Protein AF-A0A2N5IT87-F1 (afdb_monomer_lite)

Radius of gyration: 28.78 Å; chains: 1; bounding box: 52×83×41 Å

Sequence (157 aa):
MKNKPIKATVRFVDPEEADKNDRLEDYTVPIPEGLTEEFRPSKPVTPRQMIDWETKNKEPYPGYAEELFNWENAWEEVNRAQLKADGGYLHIADPVHFDDDPEAAAGSVKNVDGEEVPVYGNDHVFGEHKDTFENVFGGNDQFGAADPFSGNDGVDD

Structure (mmCIF, N/CA/C/O backbone):
data_AF-A0A2N5IT87-F1
#
_entry.id   AF-A0A2N5IT87-F1
#
loop_
_atom_site.group_PDB
_atom_site.id
_atom_site.type_symbol
_atom_site.label_atom_id
_atom_site.label_alt_id
_atom_site.label_comp_id
_atom_site.label_asym_id
_atom_site.label_entity_id
_atom_site.label_seq_id
_atom_site.pdbx_PDB_ins_code
_atom_site.Cartn_x
_atom_site.Cartn_y
_atom_site.Cartn_z
_atom_site.occupancy
_atom_site.B_iso_or_equiv
_atom_site.auth_seq_id
_atom_site.auth_comp_id
_atom_site.auth_asym_id
_atom_site.auth_atom_id
_atom_site.pdbx_PDB_model_num
ATOM 1 N N . MET A 1 1 ? 30.788 14.262 -18.003 1.00 41.81 1 MET A N 1
ATOM 2 C CA . MET A 1 1 ? 29.785 13.619 -18.887 1.00 41.81 1 MET A CA 1
ATOM 3 C C . MET A 1 1 ? 28.595 14.563 -19.017 1.00 41.81 1 MET A C 1
ATOM 5 O O . MET A 1 1 ? 28.228 15.161 -18.019 1.00 41.81 1 MET A O 1
ATOM 9 N N . LYS A 1 2 ? 28.051 14.799 -20.221 1.00 45.62 2 LYS A N 1
ATOM 10 C CA . LYS A 1 2 ? 26.921 15.731 -20.419 1.00 45.62 2 LYS A CA 1
ATOM 11 C C . LYS A 1 2 ? 25.598 14.976 -20.230 1.00 45.62 2 LYS A C 1
ATOM 13 O O . LYS A 1 2 ? 25.284 14.136 -21.070 1.00 45.62 2 LYS A O 1
ATOM 18 N N . ASN A 1 3 ? 24.843 15.277 -19.169 1.00 55.03 3 ASN A N 1
ATOM 19 C CA . ASN A 1 3 ? 23.479 14.768 -18.981 1.00 55.03 3 ASN A CA 1
ATOM 20 C C . ASN A 1 3 ? 22.579 15.317 -20.093 1.00 55.03 3 ASN A C 1
ATOM 22 O O . ASN A 1 3 ? 22.368 16.526 -20.196 1.00 55.03 3 ASN A O 1
ATOM 26 N N . LYS A 1 4 ? 22.082 14.432 -20.961 1.00 54.91 4 LYS A N 1
ATOM 27 C CA . LYS A 1 4 ? 21.060 14.794 -21.947 1.00 54.91 4 LYS A CA 1
ATOM 28 C C . LYS A 1 4 ? 19.712 14.911 -21.227 1.00 54.91 4 LYS A C 1
ATOM 30 O O . LYS A 1 4 ? 19.363 13.988 -20.495 1.00 54.91 4 LYS A O 1
ATOM 35 N N . PRO A 1 5 ? 18.946 15.993 -21.441 1.00 57.06 5 PRO A N 1
ATOM 36 C CA . PRO A 1 5 ? 17.621 16.126 -20.855 1.00 57.06 5 PRO A CA 1
ATOM 37 C C . PRO A 1 5 ? 16.694 15.046 -21.419 1.00 57.06 5 PRO A C 1
ATOM 39 O O . PRO A 1 5 ? 16.568 14.889 -22.637 1.00 57.06 5 PRO A O 1
ATOM 42 N N . ILE A 1 6 ? 16.058 14.294 -20.522 1.00 64.69 6 ILE A N 1
ATOM 43 C CA . ILE A 1 6 ? 15.037 13.308 -20.868 1.00 64.69 6 ILE A CA 1
ATOM 44 C C . ILE A 1 6 ? 13.769 14.092 -21.211 1.00 64.69 6 ILE A C 1
ATOM 46 O O . ILE A 1 6 ? 13.228 14.813 -20.375 1.00 64.69 6 ILE A O 1
ATOM 50 N N . LYS A 1 7 ? 13.306 13.992 -22.460 1.00 57.56 7 LYS A N 1
ATOM 51 C CA . LYS A 1 7 ? 12.014 14.551 -22.872 1.00 57.56 7 LYS A CA 1
ATOM 52 C C . LYS A 1 7 ? 10.902 13.697 -22.259 1.00 57.56 7 LYS A C 1
ATOM 54 O O . LYS A 1 7 ? 10.532 12.676 -22.829 1.00 57.56 7 LYS A O 1
ATOM 59 N N . ALA A 1 8 ? 10.382 14.112 -21.110 1.00 58.25 8 ALA A N 1
ATOM 60 C CA . ALA A 1 8 ? 9.156 13.553 -20.556 1.00 58.25 8 ALA A CA 1
ATOM 61 C C . ALA A 1 8 ? 7.950 14.233 -21.222 1.00 58.25 8 ALA A C 1
ATOM 63 O O . ALA A 1 8 ? 7.868 15.461 -21.260 1.00 58.25 8 ALA A O 1
ATOM 64 N N . THR A 1 9 ? 7.033 13.440 -21.776 1.00 56.91 9 THR A N 1
ATOM 65 C CA . THR A 1 9 ? 5.750 13.942 -22.288 1.00 56.91 9 THR A CA 1
ATOM 66 C C . THR A 1 9 ? 4.692 13.624 -21.245 1.00 56.91 9 THR A C 1
ATOM 68 O O . THR A 1 9 ? 4.439 12.455 -20.973 1.00 56.91 9 THR A O 1
ATOM 71 N N . VAL A 1 10 ? 4.105 14.653 -20.635 1.00 61.53 10 VAL A N 1
ATOM 72 C CA . VAL A 1 10 ? 3.014 14.488 -19.666 1.00 61.53 10 VAL A CA 1
ATOM 73 C C . VAL A 1 10 ? 1.724 14.216 -20.440 1.00 61.53 10 VAL A C 1
ATOM 75 O O . VAL A 1 10 ? 1.313 15.044 -21.256 1.00 61.53 10 VAL A O 1
ATOM 78 N N . ARG A 1 11 ? 1.095 13.059 -20.207 1.00 67.62 11 ARG A N 1
ATOM 79 C CA . ARG A 1 11 ? -0.247 12.737 -20.713 1.00 67.62 11 ARG A CA 1
ATOM 80 C C . ARG A 1 11 ? -1.241 12.909 -19.567 1.00 67.62 11 ARG A C 1
ATOM 82 O O . ARG A 1 11 ? -1.108 12.251 -18.544 1.00 67.62 11 ARG A O 1
ATOM 89 N N . PHE A 1 12 ? -2.227 13.782 -19.750 1.00 63.75 12 PHE A N 1
ATOM 90 C CA . PHE A 1 12 ? -3.376 13.873 -18.852 1.00 63.75 12 PHE A CA 1
ATOM 91 C C . PHE A 1 12 ? -4.387 12.817 -19.294 1.00 63.75 12 PHE A C 1
ATOM 93 O O . PHE A 1 12 ? -4.863 12.865 -20.429 1.00 63.75 12 PHE A O 1
ATOM 100 N N . VAL A 1 13 ? -4.624 11.829 -18.439 1.00 70.62 13 VAL A N 1
ATOM 101 C CA . VAL A 1 13 ? -5.564 10.731 -18.684 1.00 70.62 13 VAL A CA 1
ATOM 102 C C . VAL A 1 13 ? -6.861 11.057 -17.949 1.00 70.62 13 VAL A C 1
ATOM 104 O O . VAL A 1 13 ? -6.818 11.583 -16.836 1.00 70.62 13 VAL A O 1
ATOM 107 N N . ASP A 1 14 ? -8.000 10.808 -18.592 1.00 77.31 14 ASP A N 1
ATOM 108 C CA . ASP A 1 14 ? -9.312 10.967 -17.963 1.00 77.31 14 ASP A CA 1
ATOM 109 C C . ASP A 1 14 ? -9.436 10.001 -16.765 1.00 77.31 14 ASP A C 1
ATOM 111 O O . ASP A 1 14 ? -8.965 8.871 -16.883 1.00 77.31 14 ASP A O 1
ATOM 115 N N . PRO A 1 15 ? -10.035 10.387 -15.623 1.00 64.50 15 PRO A N 1
ATOM 116 C CA . PRO A 1 15 ? -10.168 9.504 -14.461 1.00 64.50 15 PRO A CA 1
ATOM 117 C C . PRO A 1 15 ? -10.844 8.160 -14.777 1.00 64.50 15 PRO A C 1
ATOM 119 O O . PRO A 1 15 ? -10.399 7.126 -14.290 1.00 64.50 15 PRO A O 1
ATOM 122 N N . GLU A 1 16 ? -11.856 8.142 -15.653 1.00 67.06 16 GLU A N 1
ATOM 123 C CA . GLU A 1 16 ? -12.512 6.895 -16.077 1.00 67.06 16 GLU A CA 1
ATOM 124 C C . GLU A 1 16 ? -11.657 6.070 -17.051 1.00 67.06 16 GLU A C 1
ATOM 126 O O . GLU A 1 16 ? -11.953 4.904 -17.315 1.00 67.06 16 GLU A O 1
ATOM 131 N N . GLU A 1 17 ? -10.640 6.675 -17.666 1.00 59.34 17 GLU A N 1
ATOM 132 C CA . GLU A 1 17 ? -9.636 5.996 -18.488 1.00 59.34 17 GLU A CA 1
ATOM 133 C C . GLU A 1 17 ? -8.437 5.553 -17.629 1.00 59.34 17 GLU A C 1
ATOM 135 O O . GLU A 1 17 ? -7.833 4.530 -17.934 1.00 59.34 17 GLU A O 1
ATOM 140 N N . ALA A 1 18 ? -8.133 6.248 -16.527 1.00 57.81 18 ALA A N 1
ATOM 141 C CA . ALA A 1 18 ? -7.142 5.843 -15.531 1.00 57.81 18 ALA A CA 1
ATOM 142 C C . ALA A 1 18 ? -7.567 4.553 -14.813 1.00 57.81 18 ALA A C 1
ATOM 144 O O . ALA A 1 18 ? -6.789 3.605 -14.803 1.00 57.81 18 ALA A O 1
ATOM 145 N N . ASP A 1 19 ? -8.831 4.457 -14.384 1.00 57.06 19 ASP A N 1
ATOM 146 C CA . ASP A 1 19 ? -9.425 3.228 -13.819 1.00 57.06 19 ASP A CA 1
ATOM 147 C C . ASP A 1 19 ? -9.399 2.033 -14.795 1.00 57.06 19 ASP A C 1
ATOM 149 O O . ASP A 1 19 ? -9.610 0.885 -14.408 1.00 57.06 19 ASP A O 1
ATOM 153 N N . LYS A 1 20 ? -9.174 2.274 -16.094 1.00 53.66 20 LYS A N 1
ATOM 154 C CA . LYS A 1 20 ? -9.063 1.212 -17.103 1.00 53.66 20 LYS A CA 1
ATOM 155 C C . LYS A 1 20 ? -7.640 0.711 -17.318 1.00 53.66 20 LYS A C 1
ATOM 157 O O . LYS A 1 20 ? -7.528 -0.340 -17.929 1.00 53.66 20 LYS A O 1
ATOM 162 N N . ASN A 1 21 ? -6.620 1.439 -16.861 1.00 50.28 21 ASN A N 1
ATOM 163 C CA . ASN A 1 21 ? -5.208 1.090 -17.069 1.00 50.28 21 ASN A CA 1
ATOM 164 C C . ASN A 1 21 ? -4.603 0.251 -15.928 1.00 50.28 21 ASN A C 1
ATOM 166 O O . ASN A 1 21 ? -3.461 -0.176 -16.050 1.00 50.28 21 ASN A O 1
ATOM 170 N N . ASP A 1 22 ? -5.339 0.046 -14.831 1.00 55.50 22 ASP A N 1
ATOM 171 C CA . ASP A 1 22 ? -4.941 -0.826 -13.712 1.00 55.50 22 ASP A CA 1
ATOM 172 C C . ASP A 1 22 ? -5.739 -2.142 -13.723 1.00 55.50 22 ASP A C 1
ATOM 174 O O . ASP A 1 22 ? -5.992 -2.759 -12.688 1.00 55.50 22 ASP A O 1
ATOM 178 N N . ARG A 1 23 ? -6.197 -2.576 -14.902 1.00 63.03 23 ARG A N 1
ATOM 179 C CA . ARG A 1 23 ? -6.942 -3.831 -15.021 1.00 63.03 23 ARG A CA 1
ATOM 180 C C . ARG A 1 23 ? -5.970 -4.999 -14.960 1.00 63.03 23 ARG A C 1
ATOM 182 O O . ARG A 1 23 ? -4.904 -4.954 -15.572 1.00 63.03 23 ARG A O 1
ATOM 189 N N . LEU A 1 24 ? -6.396 -6.112 -14.355 1.00 62.25 24 LEU A N 1
ATOM 190 C CA . LEU A 1 24 ? -5.706 -7.412 -14.466 1.00 62.25 24 LEU A CA 1
ATOM 191 C C . LEU A 1 24 ? -5.274 -7.759 -15.907 1.00 62.25 24 LEU A C 1
ATOM 193 O O . LEU A 1 24 ? -4.302 -8.482 -16.107 1.00 62.25 24 LEU A O 1
ATOM 197 N N . GLU A 1 25 ? -6.013 -7.261 -16.903 1.00 68.81 25 GLU A N 1
ATOM 198 C CA . GLU A 1 25 ? -5.797 -7.477 -18.338 1.00 68.81 25 GLU A CA 1
ATOM 199 C C . GLU A 1 25 ? -4.508 -6.834 -18.888 1.00 68.81 25 GLU A C 1
ATOM 201 O O . GLU A 1 25 ? -4.018 -7.280 -19.927 1.00 68.81 25 GLU A O 1
ATOM 206 N N . ASP A 1 26 ? -3.948 -5.829 -18.206 1.00 74.38 26 ASP A N 1
ATOM 207 C CA . ASP A 1 26 ? -2.765 -5.087 -18.664 1.00 74.38 26 ASP A CA 1
ATOM 208 C C . ASP A 1 26 ? -1.439 -5.751 -18.247 1.00 74.38 26 ASP A C 1
ATOM 210 O O . ASP A 1 26 ? -0.379 -5.449 -18.806 1.00 74.38 26 ASP A O 1
ATOM 214 N N . TYR A 1 27 ? -1.483 -6.712 -17.316 1.00 79.25 27 TYR A N 1
ATOM 215 C CA . TYR A 1 27 ? -0.307 -7.485 -16.922 1.00 79.25 27 TYR A CA 1
ATOM 216 C C . TYR A 1 27 ? 0.068 -8.498 -18.005 1.00 79.25 27 TYR A C 1
ATOM 218 O O . TYR A 1 27 ? -0.707 -9.369 -18.402 1.00 79.25 27 TYR A O 1
ATOM 226 N N . THR A 1 28 ? 1.318 -8.424 -18.454 1.00 85.62 28 THR A N 1
ATOM 227 C CA . THR A 1 28 ? 1.906 -9.385 -19.393 1.00 85.62 28 THR A CA 1
ATOM 228 C C . THR A 1 28 ? 2.546 -10.569 -18.671 1.00 85.62 28 THR A C 1
ATOM 230 O O . THR A 1 28 ? 2.756 -11.627 -19.272 1.00 85.62 28 THR A O 1
ATOM 233 N N . VAL A 1 29 ? 2.846 -10.412 -17.378 1.00 87.75 29 VAL A N 1
ATOM 234 C CA . VAL A 1 29 ? 3.313 -11.491 -16.504 1.00 87.75 29 VAL A CA 1
ATOM 235 C C . VAL A 1 29 ? 2.136 -12.286 -15.927 1.00 87.75 29 VAL A C 1
ATOM 237 O O . VAL A 1 29 ? 1.065 -11.730 -15.696 1.00 87.75 29 VAL A O 1
ATOM 240 N N . PRO A 1 30 ? 2.303 -13.598 -15.679 1.00 88.44 30 PRO A N 1
ATOM 241 C CA . PRO A 1 30 ? 1.234 -14.411 -15.116 1.00 88.44 30 PRO A CA 1
ATOM 242 C C . PRO A 1 30 ? 0.907 -13.982 -13.683 1.00 88.44 30 PRO A C 1
ATOM 244 O O . PRO A 1 30 ? 1.798 -13.869 -12.840 1.00 88.44 30 PRO A O 1
ATOM 247 N N . ILE A 1 31 ? -0.385 -13.821 -13.408 1.00 88.56 31 ILE A N 1
ATOM 248 C CA . ILE A 1 31 ? -0.910 -13.504 -12.079 1.00 88.56 31 ILE A CA 1
ATOM 249 C C . ILE A 1 31 ? -1.250 -14.817 -11.356 1.00 88.56 31 ILE A C 1
ATOM 251 O O . ILE A 1 31 ? -1.880 -15.689 -11.965 1.00 88.56 31 ILE A O 1
ATOM 255 N N . PRO A 1 32 ? -0.829 -15.003 -10.090 1.00 89.31 32 PRO A N 1
ATOM 256 C CA . PRO A 1 32 ? -1.138 -16.201 -9.317 1.00 89.31 32 PRO A CA 1
ATOM 257 C C . PRO A 1 32 ? -2.638 -16.507 -9.257 1.00 89.31 32 PRO A C 1
ATOM 259 O O . PRO A 1 32 ? -3.472 -15.619 -9.077 1.00 89.31 32 PRO A O 1
ATOM 262 N N . GLU A 1 33 ? -2.986 -17.790 -9.369 1.00 85.56 33 GLU A N 1
ATOM 263 C CA . GLU A 1 33 ? -4.376 -18.238 -9.282 1.00 85.56 33 GLU A CA 1
ATOM 264 C C . GLU A 1 33 ? -4.970 -17.883 -7.909 1.00 85.56 33 GLU A C 1
ATOM 266 O O . GLU A 1 33 ? -4.420 -18.238 -6.867 1.00 85.56 33 GLU A O 1
ATOM 271 N N . GLY A 1 34 ? -6.103 -17.178 -7.910 1.00 84.12 34 GLY A N 1
ATOM 272 C CA . GLY A 1 34 ? -6.787 -16.746 -6.689 1.00 84.12 34 GLY A CA 1
ATOM 273 C C . GLY A 1 34 ? -6.330 -15.396 -6.127 1.00 84.12 34 GLY A C 1
ATOM 274 O O . GLY A 1 34 ? -6.957 -14.923 -5.179 1.00 84.12 34 GLY A O 1
ATOM 275 N N . LEU A 1 35 ? -5.314 -14.747 -6.711 1.00 90.06 35 LEU A N 1
ATOM 276 C CA . LEU A 1 35 ? -4.969 -13.366 -6.374 1.00 90.06 35 LEU A CA 1
ATOM 277 C C . LEU A 1 35 ? -5.977 -12.409 -7.026 1.00 90.06 35 LEU A C 1
ATOM 279 O O . LEU A 1 35 ? -6.027 -12.269 -8.246 1.00 90.06 35 LEU A O 1
ATOM 283 N N . THR A 1 36 ? -6.822 -11.787 -6.210 1.00 89.81 36 THR A N 1
ATOM 284 C CA . THR A 1 36 ? -7.861 -10.851 -6.661 1.00 89.81 36 THR A CA 1
ATOM 285 C C . THR A 1 36 ? -7.390 -9.399 -6.579 1.00 89.81 36 THR A C 1
ATOM 287 O O . THR A 1 36 ? -6.585 -9.072 -5.708 1.00 89.81 36 THR A O 1
ATOM 290 N N . GLU A 1 37 ? -7.932 -8.525 -7.437 1.00 86.50 37 GLU A N 1
ATOM 291 C CA . GLU A 1 37 ? -7.694 -7.062 -7.403 1.00 86.50 37 GLU A CA 1
ATOM 292 C C . GLU A 1 37 ? -8.087 -6.430 -6.066 1.00 86.50 37 GLU A C 1
ATOM 294 O O . GLU A 1 37 ? -7.436 -5.509 -5.594 1.00 86.50 37 GLU A O 1
ATOM 299 N N . GLU A 1 38 ? -9.144 -6.939 -5.435 1.00 88.50 38 GLU A N 1
ATOM 300 C CA . GLU A 1 38 ? -9.575 -6.497 -4.113 1.00 88.50 38 GLU A CA 1
ATOM 301 C C . GLU A 1 38 ? -9.176 -7.528 -3.062 1.00 88.50 38 GLU A C 1
ATOM 303 O O . GLU A 1 38 ? -9.361 -8.736 -3.262 1.00 88.50 38 GLU A O 1
ATOM 308 N N . PHE A 1 39 ? -8.706 -7.061 -1.907 1.00 92.00 39 PHE A N 1
ATOM 309 C CA . PHE A 1 39 ? -8.491 -7.927 -0.757 1.00 92.00 39 PHE A CA 1
ATOM 310 C C . PHE A 1 39 ? -9.819 -8.535 -0.280 1.00 92.00 39 PHE A C 1
ATOM 312 O O . PHE A 1 39 ? -10.762 -7.829 0.086 1.00 92.00 39 PHE A O 1
ATOM 319 N N . ARG A 1 40 ? -9.888 -9.871 -0.253 1.00 91.44 40 ARG A N 1
ATOM 320 C CA . ARG A 1 40 ? -11.040 -10.627 0.252 1.00 91.44 40 ARG A CA 1
ATOM 321 C C . ARG A 1 40 ? -10.649 -11.365 1.535 1.00 91.44 40 ARG A C 1
ATOM 323 O O . ARG A 1 40 ? -10.047 -12.434 1.438 1.00 91.44 40 ARG A O 1
ATOM 330 N N . PRO A 1 41 ? -10.991 -10.832 2.723 1.00 92.06 41 PRO A N 1
ATOM 331 C CA . PRO A 1 41 ? -10.636 -11.469 3.986 1.00 92.06 41 PRO A CA 1
ATOM 332 C C . PRO A 1 41 ? -11.284 -12.848 4.117 1.00 92.06 41 PRO A C 1
ATOM 334 O O . PRO A 1 41 ? -12.407 -13.071 3.655 1.00 92.06 41 PRO A O 1
ATOM 337 N N . SER A 1 42 ? -10.605 -13.773 4.800 1.00 93.50 42 SER A N 1
ATOM 338 C CA . SER A 1 42 ? -11.103 -15.144 4.988 1.00 93.50 42 SER A CA 1
ATOM 339 C C . SER A 1 42 ? -12.380 -15.216 5.835 1.00 93.50 42 SER A C 1
ATOM 341 O O . SER A 1 42 ? -13.136 -16.191 5.761 1.00 93.50 42 SER A O 1
ATOM 343 N N . LYS A 1 43 ? -12.641 -14.181 6.646 1.00 93.69 43 LYS A N 1
ATOM 344 C CA . LYS A 1 43 ? -13.834 -14.055 7.490 1.00 93.69 43 LYS A CA 1
ATOM 345 C C . LYS A 1 43 ? -14.541 -12.730 7.215 1.00 93.69 43 LYS A C 1
ATOM 347 O O . LYS A 1 43 ? -13.886 -11.728 6.936 1.00 93.69 43 LYS A O 1
ATOM 352 N N . PRO A 1 44 ? -15.877 -12.685 7.351 1.00 93.25 44 PRO A N 1
ATOM 353 C CA . PRO A 1 44 ? -16.617 -11.443 7.190 1.00 93.25 44 PRO A CA 1
ATOM 354 C C . PRO A 1 44 ? -16.180 -10.420 8.241 1.00 93.25 44 PRO A C 1
ATOM 356 O O . PRO A 1 44 ? -16.114 -10.725 9.434 1.00 93.25 44 PRO A O 1
ATOM 359 N N . VAL A 1 45 ? -15.936 -9.193 7.790 1.00 92.81 45 VAL A N 1
ATOM 360 C CA . VAL A 1 45 ? -15.587 -8.062 8.648 1.00 92.81 45 VAL A CA 1
ATOM 361 C C . VAL A 1 45 ? -16.734 -7.063 8.660 1.00 92.81 45 VAL A C 1
ATOM 363 O O . VAL A 1 45 ? -17.278 -6.699 7.620 1.00 92.81 45 VAL A O 1
ATOM 366 N N . THR A 1 46 ? -17.134 -6.618 9.849 1.00 94.88 46 THR A N 1
ATOM 367 C CA . THR A 1 46 ? -18.162 -5.580 9.980 1.00 94.88 46 THR A CA 1
ATOM 368 C C . THR A 1 46 ? -17.561 -4.181 9.802 1.00 94.88 46 THR A C 1
ATOM 370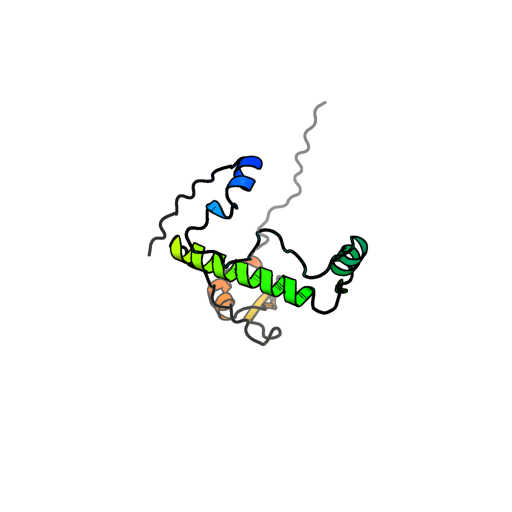 O O . THR A 1 46 ? -16.407 -3.963 10.175 1.00 94.88 46 THR A O 1
ATOM 373 N N . PRO A 1 47 ? -18.343 -3.180 9.357 1.00 95.06 47 PRO A N 1
ATOM 374 C CA . PRO A 1 47 ? -17.854 -1.804 9.229 1.00 95.06 47 PRO A CA 1
ATOM 375 C C . PRO A 1 47 ? -17.249 -1.246 10.524 1.00 95.06 47 PRO A C 1
ATOM 377 O O . PRO A 1 47 ? -16.256 -0.532 10.502 1.00 95.06 47 PRO A O 1
ATOM 380 N N . ARG A 1 48 ? -17.808 -1.613 11.684 1.00 94.12 48 ARG A N 1
ATOM 381 C CA . ARG A 1 48 ? -17.283 -1.176 12.984 1.00 94.12 48 ARG A CA 1
ATOM 382 C C . ARG A 1 48 ? -15.912 -1.776 13.298 1.00 94.12 48 ARG A C 1
ATOM 384 O O . ARG A 1 48 ? -15.090 -1.093 13.897 1.00 94.12 48 ARG A O 1
ATOM 391 N N . GLN A 1 49 ? -15.673 -3.025 12.903 1.00 94.12 49 GLN A N 1
ATOM 392 C CA . GLN A 1 49 ? -14.360 -3.656 13.045 1.00 94.12 49 GLN A CA 1
ATOM 393 C C . GLN A 1 49 ? -13.327 -3.015 12.116 1.00 94.12 49 GLN A C 1
ATOM 395 O O . GLN A 1 49 ? -12.205 -2.812 12.560 1.00 94.12 49 GLN A O 1
ATOM 400 N N . MET A 1 50 ? -13.708 -2.631 10.890 1.00 93.69 50 MET A N 1
ATOM 401 C CA . MET A 1 50 ? -12.826 -1.850 10.007 1.00 93.69 50 MET A CA 1
ATOM 402 C C . MET A 1 50 ? -12.473 -0.494 10.617 1.00 93.69 50 MET A C 1
ATOM 404 O O . MET A 1 50 ? -11.303 -0.147 10.683 1.00 93.69 50 MET A O 1
ATOM 408 N N . ILE A 1 51 ? -13.456 0.231 11.161 1.00 95.06 51 ILE A N 1
ATOM 409 C CA . ILE A 1 51 ? -13.192 1.510 11.838 1.00 95.06 51 ILE A CA 1
ATOM 410 C C . ILE A 1 51 ? -12.241 1.311 13.027 1.00 95.06 51 ILE A C 1
ATOM 412 O O . ILE A 1 51 ? -11.314 2.095 13.213 1.00 95.06 51 ILE A O 1
ATOM 416 N N . ASP A 1 52 ? -12.445 0.280 13.852 1.00 96.31 52 ASP A N 1
ATOM 417 C CA . ASP A 1 52 ? -11.548 -0.013 14.978 1.00 96.31 52 ASP A CA 1
ATOM 418 C C . ASP A 1 52 ? -10.136 -0.429 14.506 1.00 96.31 52 ASP A C 1
ATOM 420 O O . ASP A 1 52 ? -9.155 -0.102 15.177 1.00 96.31 52 ASP A O 1
ATOM 424 N N . TRP A 1 53 ? -10.016 -1.090 13.353 1.00 95.19 53 TRP A N 1
ATOM 425 C CA . TRP A 1 53 ? -8.734 -1.388 12.714 1.00 95.19 53 TRP A CA 1
ATOM 426 C C . TRP A 1 53 ? -8.028 -0.109 12.258 1.00 95.19 53 TRP A C 1
ATOM 428 O O . TRP A 1 53 ? -6.944 0.194 12.745 1.00 95.19 53 TRP A O 1
ATOM 438 N N . GLU A 1 54 ? -8.680 0.697 11.425 1.00 92.56 54 GLU A N 1
ATOM 439 C CA . GLU A 1 54 ? -8.112 1.917 10.838 1.00 92.56 54 GLU A CA 1
ATOM 440 C C . GLU A 1 54 ? -7.780 2.991 11.886 1.00 92.56 54 GLU A C 1
ATOM 442 O O . GLU A 1 54 ? -6.814 3.732 11.734 1.00 92.56 54 GLU A O 1
ATOM 447 N N . THR A 1 55 ? -8.561 3.083 12.970 1.00 95.62 55 THR A N 1
ATOM 448 C CA . THR A 1 55 ? -8.399 4.154 13.976 1.00 95.62 55 THR A CA 1
ATOM 449 C C . THR A 1 55 ? -7.610 3.747 15.216 1.00 95.62 55 THR A C 1
ATOM 451 O O . THR A 1 55 ? -7.087 4.616 15.914 1.00 95.62 55 THR A O 1
ATOM 454 N N . LYS A 1 56 ? -7.557 2.450 15.548 1.00 95.56 56 LYS A N 1
ATOM 455 C CA . LYS A 1 56 ? -6.953 1.953 16.802 1.00 95.56 56 LYS A CA 1
ATOM 456 C C . LYS A 1 56 ? -6.002 0.781 16.588 1.00 95.56 56 LYS A C 1
ATOM 458 O O . LYS A 1 56 ? -5.532 0.217 17.575 1.00 95.56 56 LYS A O 1
ATOM 463 N N . ASN A 1 57 ? -5.747 0.395 15.338 1.00 92.44 57 ASN A N 1
ATOM 464 C CA . ASN A 1 57 ? -4.918 -0.749 14.973 1.00 92.44 57 ASN A CA 1
ATOM 465 C C . ASN A 1 57 ? -5.366 -2.057 15.651 1.00 92.44 57 ASN A C 1
ATOM 467 O O . ASN A 1 57 ? -4.556 -2.913 16.008 1.00 92.44 57 ASN A O 1
ATOM 471 N N . LYS A 1 58 ? -6.675 -2.193 15.901 1.00 96.19 58 LYS A N 1
ATOM 472 C CA . LYS A 1 58 ? -7.261 -3.389 16.507 1.00 96.19 58 LYS A CA 1
ATOM 473 C C . LYS A 1 58 ? -7.763 -4.305 15.404 1.00 96.19 58 LYS A C 1
ATOM 475 O O . LYS A 1 58 ? -8.754 -3.980 14.756 1.00 96.19 58 LYS A O 1
ATOM 480 N N . GLU A 1 59 ? -7.101 -5.444 15.218 1.00 95.62 59 GLU A N 1
ATOM 481 C CA . GLU A 1 59 ? -7.475 -6.384 14.161 1.00 95.62 59 GLU A CA 1
ATOM 482 C C . GLU A 1 59 ? -8.964 -6.780 14.244 1.00 95.62 59 GLU A C 1
ATOM 484 O O . GLU A 1 59 ? -9.464 -7.077 15.341 1.00 95.62 59 GLU A O 1
ATOM 489 N N . PRO A 1 60 ? -9.676 -6.850 13.102 1.00 96.25 60 PRO A N 1
ATOM 490 C CA . PRO A 1 60 ? -11.046 -7.353 13.044 1.00 96.25 60 PRO A CA 1
ATOM 491 C C . PRO A 1 60 ? -11.208 -8.747 13.656 1.00 96.25 60 PRO A C 1
ATOM 493 O O . PRO A 1 60 ? -12.193 -9.019 14.352 1.00 96.25 60 PRO A O 1
ATOM 496 N N . TYR A 1 61 ? -10.227 -9.612 13.395 1.00 95.62 61 TYR A N 1
ATOM 497 C CA . TYR A 1 61 ? -10.043 -10.938 13.972 1.00 95.62 61 TYR A CA 1
ATOM 498 C C . TYR A 1 61 ? -8.548 -11.306 13.948 1.00 95.62 61 TYR A C 1
ATOM 500 O O . TYR A 1 61 ? -7.822 -10.767 13.115 1.00 95.62 61 TYR A O 1
ATOM 508 N N . PRO A 1 62 ? -8.088 -12.245 14.801 1.00 96.19 62 PRO A N 1
ATOM 509 C CA . PRO A 1 62 ? -6.685 -12.656 14.822 1.00 96.19 62 PRO A CA 1
ATOM 510 C C . PRO A 1 62 ? -6.213 -13.186 13.464 1.00 96.19 62 PRO A C 1
ATOM 512 O O . PRO A 1 62 ? -6.824 -14.127 12.943 1.00 96.19 62 PRO A O 1
ATOM 515 N N . GLY A 1 63 ? -5.138 -12.601 12.932 1.00 95.50 63 GLY A N 1
ATOM 516 C CA . GLY A 1 63 ? -4.536 -12.985 11.648 1.00 95.50 63 GLY A CA 1
ATOM 517 C C . GLY A 1 63 ? -5.039 -12.182 10.445 1.00 95.50 63 GLY A C 1
ATOM 518 O O . GLY A 1 63 ? -4.611 -12.437 9.324 1.00 95.50 63 GLY A O 1
ATOM 519 N N . TYR A 1 64 ? -5.921 -11.199 10.652 1.00 96.06 64 TYR A N 1
ATOM 520 C CA . TYR A 1 64 ? -6.387 -10.322 9.575 1.00 96.06 64 TYR A CA 1
ATOM 521 C C . TYR A 1 64 ? -5.239 -9.537 8.924 1.00 96.06 64 TYR A C 1
ATOM 523 O O . TYR A 1 64 ? -5.177 -9.462 7.698 1.00 96.06 64 TYR A O 1
ATOM 531 N N . ALA A 1 65 ? -4.316 -8.972 9.715 1.00 94.88 65 ALA A N 1
ATOM 532 C CA . ALA A 1 65 ? -3.207 -8.200 9.158 1.00 94.88 65 ALA A CA 1
ATOM 533 C C . ALA A 1 65 ? -2.223 -9.087 8.385 1.00 94.88 65 ALA A C 1
ATOM 535 O O . ALA A 1 65 ? -1.671 -8.655 7.381 1.00 94.88 65 ALA A O 1
ATOM 536 N N . GLU A 1 66 ? -2.032 -10.334 8.820 1.00 96.44 66 GLU A N 1
ATOM 537 C CA . GLU A 1 66 ? -1.201 -11.307 8.107 1.00 96.44 66 GLU A CA 1
ATOM 538 C C . GLU A 1 66 ? -1.815 -11.684 6.751 1.00 96.44 66 GLU A C 1
ATOM 540 O O . GLU A 1 66 ? -1.107 -11.733 5.749 1.00 96.44 66 GLU A O 1
ATOM 545 N N . GLU A 1 67 ? -3.134 -11.900 6.688 1.00 95.81 67 GLU A N 1
ATOM 546 C CA . GLU A 1 67 ? -3.839 -12.140 5.421 1.00 95.81 67 GLU A CA 1
ATOM 547 C C . GLU A 1 67 ? -3.698 -10.956 4.459 1.00 95.81 67 GLU A C 1
ATOM 549 O O . GLU A 1 67 ? -3.390 -11.163 3.284 1.00 95.81 67 GLU A O 1
ATOM 554 N N . LEU A 1 68 ? -3.887 -9.731 4.961 1.00 94.12 68 LEU A N 1
ATOM 555 C CA . LEU A 1 68 ? -3.726 -8.512 4.171 1.00 94.12 68 LEU A CA 1
ATOM 556 C C . LEU A 1 68 ? -2.290 -8.374 3.651 1.00 94.12 68 LEU A C 1
ATOM 558 O O . LEU A 1 68 ? -2.089 -8.218 2.452 1.00 94.12 68 LEU A O 1
ATOM 562 N N . PHE A 1 69 ? -1.299 -8.528 4.528 1.00 94.44 69 PHE A N 1
ATOM 563 C CA . PHE A 1 69 ? 0.118 -8.439 4.175 1.00 94.44 69 PHE A CA 1
ATOM 564 C C . PHE A 1 69 ? 0.537 -9.487 3.135 1.00 94.44 69 PHE A C 1
ATOM 566 O O . PHE A 1 69 ? 1.303 -9.197 2.219 1.00 94.44 69 PHE A O 1
ATOM 573 N N . ASN A 1 70 ? 0.030 -10.716 3.246 1.00 94.50 70 ASN A N 1
ATOM 574 C CA . ASN A 1 70 ? 0.311 -11.766 2.269 1.00 94.50 70 ASN A CA 1
ATOM 575 C C . ASN A 1 70 ? -0.303 -11.451 0.898 1.00 94.50 70 ASN A C 1
ATOM 577 O O . ASN A 1 70 ? 0.327 -11.715 -0.126 1.00 94.50 70 ASN A O 1
ATOM 581 N N . TRP A 1 71 ? -1.508 -10.877 0.874 1.00 94.94 71 TRP A N 1
ATOM 582 C CA . TRP A 1 71 ? -2.150 -10.419 -0.358 1.00 94.94 71 TRP A CA 1
ATOM 583 C C . TRP A 1 71 ? -1.385 -9.249 -1.001 1.00 94.94 71 TRP A C 1
ATOM 585 O O . TRP A 1 71 ? -1.117 -9.293 -2.201 1.00 94.94 71 TRP A O 1
ATOM 595 N N . GLU A 1 72 ? -0.951 -8.263 -0.209 1.00 94.00 72 GLU A N 1
ATOM 596 C CA . GLU A 1 72 ? -0.124 -7.138 -0.678 1.00 94.00 72 GLU A CA 1
ATOM 597 C C . GLU A 1 72 ? 1.213 -7.624 -1.248 1.00 94.00 72 GLU A C 1
ATOM 599 O O . GLU A 1 72 ? 1.593 -7.246 -2.354 1.00 94.00 72 GLU A O 1
ATOM 604 N N . ASN A 1 73 ? 1.907 -8.524 -0.545 1.00 93.50 73 ASN A N 1
ATOM 605 C CA . ASN A 1 73 ? 3.178 -9.070 -1.022 1.00 93.50 73 ASN A CA 1
ATOM 606 C C . ASN A 1 73 ? 3.034 -9.860 -2.324 1.00 93.50 73 ASN A C 1
ATOM 608 O O . ASN A 1 73 ? 3.903 -9.765 -3.189 1.00 93.50 73 ASN A O 1
ATOM 612 N N . ALA A 1 74 ? 1.952 -10.627 -2.485 1.00 92.94 74 ALA A N 1
ATOM 613 C CA . ALA A 1 74 ? 1.698 -11.348 -3.729 1.00 92.94 74 ALA A CA 1
ATOM 614 C C . ALA A 1 74 ? 1.534 -10.376 -4.911 1.00 92.94 74 ALA A C 1
ATOM 616 O O . ALA A 1 74 ? 2.070 -10.623 -5.993 1.00 92.94 74 ALA A O 1
ATOM 617 N N . TRP A 1 75 ? 0.863 -9.241 -4.694 1.00 92.81 75 TRP A N 1
ATOM 618 C CA . TRP A 1 75 ? 0.772 -8.175 -5.689 1.00 92.81 75 TRP A CA 1
ATOM 619 C C . TRP A 1 75 ? 2.108 -7.477 -5.941 1.00 92.81 75 TRP A C 1
ATOM 621 O O . TRP A 1 75 ? 2.463 -7.251 -7.094 1.00 92.81 75 TRP A O 1
ATOM 631 N N . GLU A 1 76 ? 2.900 -7.210 -4.905 1.00 90.88 76 GLU A N 1
ATOM 632 C CA . GLU A 1 76 ? 4.243 -6.637 -5.050 1.00 90.88 76 GLU A CA 1
ATOM 633 C C . GLU A 1 76 ? 5.184 -7.529 -5.873 1.00 90.88 76 GLU A C 1
ATOM 635 O O . GLU A 1 76 ? 5.988 -7.035 -6.669 1.00 90.88 76 GLU A O 1
ATOM 640 N N . GLU A 1 77 ? 5.086 -8.852 -5.734 1.00 90.75 77 GLU A N 1
ATOM 641 C CA . GLU A 1 77 ? 5.844 -9.794 -6.561 1.00 90.75 77 GLU A CA 1
ATOM 642 C C . GLU A 1 77 ? 5.441 -9.714 -8.039 1.00 90.75 77 GLU A C 1
ATOM 644 O O . GLU A 1 77 ? 6.315 -9.642 -8.913 1.00 90.75 77 GLU A O 1
ATOM 649 N N . VAL A 1 78 ? 4.135 -9.663 -8.320 1.00 90.00 78 VAL A N 1
ATOM 650 C CA . VAL A 1 78 ? 3.595 -9.500 -9.678 1.00 90.00 78 VAL A CA 1
ATOM 651 C C . VAL A 1 78 ? 4.010 -8.149 -10.267 1.00 90.00 78 VAL A C 1
ATOM 653 O O . VAL A 1 78 ? 4.540 -8.103 -11.377 1.00 90.00 78 VAL A O 1
ATOM 656 N N . ASN A 1 79 ? 3.883 -7.061 -9.506 1.00 88.25 79 ASN A N 1
ATOM 657 C CA . ASN A 1 79 ? 4.270 -5.707 -9.911 1.00 88.25 79 ASN A CA 1
ATOM 658 C C . ASN A 1 79 ? 5.757 -5.619 -10.238 1.00 88.25 79 ASN A C 1
ATOM 660 O O . ASN A 1 79 ? 6.156 -5.046 -11.251 1.00 88.25 79 ASN A O 1
ATOM 664 N N . ARG A 1 80 ? 6.599 -6.247 -9.415 1.00 85.81 80 ARG A N 1
ATOM 665 C CA . ARG A 1 80 ? 8.041 -6.319 -9.654 1.00 85.81 80 ARG A CA 1
ATOM 666 C C . ARG A 1 80 ? 8.369 -7.125 -10.908 1.00 85.81 80 ARG A C 1
ATOM 668 O O . ARG A 1 80 ? 9.288 -6.756 -11.643 1.00 85.81 80 ARG A O 1
ATOM 675 N N . ALA A 1 81 ? 7.651 -8.220 -11.153 1.00 87.69 81 ALA A N 1
ATOM 676 C CA . ALA A 1 81 ? 7.815 -9.018 -12.361 1.00 87.69 81 ALA A CA 1
ATOM 677 C C . ALA A 1 81 ? 7.392 -8.232 -13.611 1.00 87.69 81 ALA A C 1
ATOM 679 O O . ALA A 1 81 ? 8.136 -8.234 -14.594 1.00 87.69 81 ALA A O 1
ATOM 680 N N . GLN A 1 82 ? 6.266 -7.519 -13.545 1.00 87.12 82 GLN A N 1
ATOM 681 C CA . GLN A 1 82 ? 5.761 -6.662 -14.616 1.00 87.12 82 GLN A CA 1
ATOM 682 C C . GLN A 1 82 ? 6.741 -5.527 -14.923 1.00 87.12 82 GLN A C 1
ATOM 684 O O . GLN A 1 82 ? 7.205 -5.407 -16.053 1.00 87.12 82 GLN A O 1
ATOM 689 N N . LEU A 1 83 ? 7.186 -4.791 -13.899 1.00 84.06 83 LEU A N 1
ATOM 690 C CA . LEU A 1 83 ? 8.173 -3.718 -14.043 1.00 84.06 83 LEU A CA 1
ATOM 691 C C . LEU A 1 83 ? 9.454 -4.210 -14.731 1.00 84.06 83 LEU A C 1
ATOM 693 O O . LEU A 1 83 ? 10.010 -3.528 -15.591 1.00 84.06 83 LEU A O 1
ATOM 697 N N . LYS A 1 84 ? 9.918 -5.415 -14.379 1.00 83.38 84 LYS A N 1
ATOM 698 C CA . LYS A 1 84 ? 11.077 -6.042 -15.023 1.00 83.38 84 LYS A CA 1
ATOM 699 C C . LYS A 1 84 ? 10.793 -6.425 -16.480 1.00 83.38 84 LYS A C 1
ATOM 701 O O . LYS A 1 84 ? 11.684 -6.270 -17.315 1.00 83.38 84 LYS A O 1
ATOM 706 N N . ALA A 1 85 ? 9.602 -6.945 -16.780 1.00 84.56 85 ALA A N 1
ATOM 707 C CA . ALA A 1 85 ? 9.183 -7.295 -18.138 1.00 84.56 85 ALA A CA 1
ATOM 708 C C . ALA A 1 85 ? 9.092 -6.057 -19.044 1.00 84.56 85 ALA A C 1
ATOM 710 O O . ALA A 1 85 ? 9.544 -6.107 -20.187 1.00 84.56 85 ALA A O 1
ATOM 711 N N . ASP A 1 86 ? 8.637 -4.930 -18.496 1.00 83.12 86 ASP A N 1
ATOM 712 C CA . ASP A 1 86 ? 8.538 -3.641 -19.190 1.00 83.12 86 ASP A CA 1
ATOM 713 C C . ASP A 1 86 ? 9.896 -2.931 -19.353 1.00 83.12 86 ASP A C 1
ATOM 715 O O . ASP A 1 86 ? 9.984 -1.839 -19.918 1.00 83.12 86 ASP A O 1
ATOM 719 N N . GLY A 1 87 ? 10.986 -3.548 -18.880 1.00 79.50 87 GLY A N 1
ATOM 720 C CA . GLY A 1 87 ? 12.337 -2.987 -18.939 1.00 79.50 87 GLY A CA 1
ATOM 721 C C . GLY A 1 87 ? 12.585 -1.863 -17.928 1.00 79.50 87 GLY A C 1
ATOM 722 O O . GLY A 1 87 ? 13.595 -1.163 -18.030 1.00 79.50 87 GLY A O 1
ATOM 723 N N . GLY A 1 88 ? 11.687 -1.692 -16.955 1.00 70.06 88 GLY A N 1
ATOM 724 C CA . GLY A 1 88 ? 11.857 -0.794 -15.824 1.00 70.06 88 GLY A CA 1
ATOM 725 C C . GLY A 1 88 ? 12.974 -1.267 -14.893 1.00 70.06 88 GLY A C 1
ATOM 726 O O . GLY A 1 88 ? 13.174 -2.461 -14.663 1.00 70.06 88 GLY A O 1
ATOM 727 N N . TYR A 1 89 ? 13.723 -0.311 -14.346 1.00 56.50 89 TYR A N 1
ATOM 728 C CA . TYR A 1 89 ? 14.753 -0.564 -13.343 1.00 56.50 89 TYR A CA 1
ATOM 729 C C . TYR A 1 89 ? 14.263 -0.028 -12.000 1.00 56.50 89 TYR A C 1
ATOM 731 O O . TYR A 1 89 ? 13.847 1.127 -11.912 1.00 56.50 89 TYR A O 1
ATOM 739 N N . LEU A 1 90 ? 14.317 -0.846 -10.946 1.00 56.22 90 LEU A N 1
ATOM 740 C CA . LEU A 1 90 ? 14.054 -0.360 -9.595 1.00 56.22 90 LEU A CA 1
ATOM 741 C C . LEU A 1 90 ? 15.238 0.532 -9.198 1.00 56.22 90 LEU A C 1
ATOM 743 O O . LEU A 1 90 ? 16.359 0.044 -9.041 1.00 56.22 90 LEU A O 1
ATOM 747 N N . HIS A 1 91 ? 15.017 1.838 -9.062 1.00 55.34 91 HIS A N 1
ATOM 748 C CA . HIS A 1 91 ? 15.997 2.726 -8.443 1.00 55.34 91 HIS A CA 1
ATOM 749 C C . HIS A 1 91 ? 16.037 2.429 -6.942 1.00 55.34 91 HIS A C 1
ATOM 751 O O . HIS A 1 91 ? 15.418 3.124 -6.142 1.00 55.34 91 HIS A O 1
ATOM 757 N N . ILE A 1 92 ? 16.747 1.370 -6.556 1.00 55.22 92 ILE A N 1
ATOM 758 C CA . ILE A 1 92 ? 17.194 1.205 -5.176 1.00 55.22 92 ILE A CA 1
ATOM 759 C C . ILE A 1 92 ? 18.269 2.273 -4.999 1.00 55.22 92 ILE A C 1
ATOM 761 O O . ILE A 1 92 ? 19.403 2.095 -5.437 1.00 55.22 92 ILE A O 1
ATOM 765 N N . ALA A 1 93 ? 17.882 3.439 -4.485 1.00 54.38 93 ALA A N 1
ATOM 766 C CA . ALA A 1 93 ? 18.862 4.397 -4.008 1.00 54.38 93 ALA A CA 1
ATOM 767 C C . ALA A 1 93 ? 19.615 3.720 -2.860 1.00 54.38 93 ALA A C 1
ATOM 769 O O . ALA A 1 93 ? 18.980 3.192 -1.942 1.00 54.38 93 ALA A O 1
ATOM 770 N N . ASP A 1 94 ? 20.945 3.689 -2.937 1.00 55.34 94 ASP A N 1
ATOM 771 C CA . ASP A 1 94 ? 21.756 3.200 -1.829 1.00 55.34 94 ASP A CA 1
ATOM 772 C C . ASP A 1 94 ? 21.373 3.983 -0.562 1.00 55.34 94 ASP A C 1
ATOM 774 O O . ASP A 1 94 ? 21.236 5.212 -0.630 1.00 55.34 94 ASP A O 1
ATOM 778 N N . PRO A 1 95 ? 21.161 3.309 0.584 1.00 59.28 95 PRO A N 1
ATOM 779 C CA . PRO A 1 95 ? 20.862 3.989 1.833 1.00 59.28 95 PRO A CA 1
ATOM 780 C C . PRO A 1 95 ? 21.948 5.025 2.117 1.00 59.28 95 PRO A C 1
ATOM 782 O O . PRO A 1 95 ? 23.126 4.676 2.249 1.00 59.28 95 PRO A O 1
ATOM 785 N N . VAL A 1 96 ? 21.556 6.296 2.215 1.00 59.28 96 VAL A N 1
ATOM 786 C CA . VAL A 1 96 ? 22.459 7.354 2.671 1.00 59.28 96 VAL A CA 1
ATOM 787 C C . VAL A 1 96 ? 22.903 6.968 4.077 1.00 59.28 96 VAL A C 1
ATOM 789 O O . VAL A 1 96 ? 22.076 6.851 4.980 1.00 59.28 96 VAL A O 1
ATOM 792 N N . HIS A 1 97 ? 24.194 6.688 4.242 1.00 54.94 97 HIS A N 1
ATOM 793 C CA . HIS A 1 97 ? 24.770 6.476 5.561 1.00 54.94 97 HIS A CA 1
ATOM 794 C C . HIS A 1 97 ? 24.746 7.825 6.277 1.00 54.94 97 HIS A C 1
ATOM 796 O O . HIS A 1 97 ? 25.360 8.786 5.815 1.00 54.94 97 HIS A O 1
ATOM 802 N N . PHE A 1 98 ? 23.974 7.907 7.355 1.00 53.59 98 PHE A N 1
ATOM 803 C CA . PHE A 1 98 ? 24.082 9.002 8.305 1.00 53.59 98 PHE A CA 1
ATOM 804 C C . PHE A 1 98 ? 25.258 8.664 9.218 1.00 53.59 98 PHE A C 1
ATOM 806 O O . PHE A 1 98 ? 25.296 7.563 9.764 1.00 53.59 98 PHE A O 1
ATOM 813 N N . ASP A 1 99 ? 26.231 9.563 9.336 1.00 57.16 99 ASP A N 1
ATOM 814 C CA . ASP A 1 99 ? 27.301 9.407 10.317 1.00 57.16 99 ASP A CA 1
ATOM 815 C C . ASP A 1 99 ? 26.682 9.400 11.732 1.00 57.16 99 ASP A C 1
ATOM 817 O O . ASP A 1 99 ? 25.831 10.229 12.056 1.00 57.16 99 ASP A O 1
ATOM 821 N N . ASP A 1 100 ? 27.067 8.410 12.544 1.00 56.81 100 ASP A N 1
ATOM 822 C CA . ASP A 1 100 ? 26.388 7.983 13.783 1.00 56.81 100 ASP A CA 1
ATOM 823 C C . ASP A 1 100 ? 26.473 8.967 14.971 1.00 56.81 100 ASP A C 1
ATOM 825 O O . ASP A 1 100 ? 25.967 8.661 16.053 1.00 56.81 100 ASP A O 1
ATOM 829 N N . ASP A 1 101 ? 27.090 10.140 14.813 1.00 62.75 101 ASP A N 1
ATOM 830 C CA . ASP A 1 101 ? 27.197 11.130 15.890 1.00 62.75 101 ASP A CA 1
ATOM 831 C C . ASP A 1 101 ? 26.470 12.438 15.530 1.00 62.75 101 ASP A C 1
ATOM 833 O O . ASP A 1 101 ? 27.072 13.341 14.945 1.00 62.75 101 ASP A O 1
ATOM 837 N N . PRO A 1 102 ? 25.175 12.582 15.880 1.00 59.00 102 PRO A N 1
ATOM 838 C CA . PRO A 1 102 ? 24.419 13.807 15.622 1.00 59.00 102 PRO A CA 1
ATOM 839 C C . PRO A 1 102 ? 24.929 15.014 16.428 1.00 59.00 102 PRO A C 1
ATOM 841 O O . PRO A 1 102 ? 24.480 16.133 16.178 1.00 59.00 102 PRO A O 1
ATOM 844 N N . GLU A 1 103 ? 25.831 14.806 17.396 1.00 62.28 103 GLU A N 1
ATOM 845 C CA . GLU A 1 103 ? 26.457 15.871 18.183 1.00 62.28 103 GLU A CA 1
ATOM 846 C C . GLU A 1 103 ? 27.841 16.276 17.649 1.00 62.28 103 GLU A C 1
ATOM 848 O O . GLU A 1 103 ? 28.371 17.317 18.056 1.00 62.28 103 GLU A O 1
ATOM 853 N N . ALA A 1 104 ? 28.416 15.522 16.707 1.00 72.00 104 ALA A N 1
ATOM 854 C CA . ALA A 1 104 ? 29.653 15.906 16.043 1.00 72.00 104 ALA A CA 1
ATOM 855 C C . ALA A 1 104 ? 29.379 17.035 15.037 1.00 72.00 104 ALA A C 1
ATOM 857 O O . ALA A 1 104 ? 28.642 16.887 14.062 1.00 72.00 104 ALA A O 1
ATOM 858 N N . ALA A 1 105 ? 29.968 18.204 15.287 1.00 75.62 105 ALA A N 1
ATOM 859 C CA . ALA A 1 105 ? 29.924 19.303 14.334 1.00 75.62 105 ALA A CA 1
ATOM 860 C C . ALA A 1 105 ? 30.835 18.992 13.136 1.00 75.62 105 ALA A C 1
ATOM 862 O O . ALA A 1 105 ? 32.019 18.709 13.319 1.00 75.62 105 ALA A O 1
ATOM 863 N N . ALA A 1 106 ? 30.301 19.150 11.925 1.00 78.75 106 ALA A N 1
ATOM 864 C CA . ALA A 1 106 ? 31.041 19.028 10.669 1.00 78.75 106 ALA A CA 1
ATOM 865 C C . ALA A 1 106 ? 32.059 20.157 10.450 1.00 78.75 106 ALA A C 1
ATOM 867 O O . ALA A 1 106 ? 32.991 20.054 9.652 1.00 78.75 106 ALA A O 1
ATOM 868 N N . GLY A 1 107 ? 31.876 21.261 11.172 1.00 82.56 107 GLY A N 1
ATOM 869 C CA . GLY A 1 107 ? 32.791 22.388 11.244 1.00 82.56 107 GLY A CA 1
ATOM 870 C C . GLY A 1 107 ? 32.140 23.574 11.945 1.00 82.56 107 GLY A C 1
ATOM 871 O O . GLY A 1 107 ? 31.145 23.414 12.650 1.00 82.56 107 GLY A O 1
ATOM 872 N N . SER A 1 108 ? 32.692 24.774 11.767 1.00 85.62 108 SER A N 1
ATOM 873 C CA . SER A 1 108 ? 32.138 26.011 12.326 1.00 85.62 108 SER A CA 1
ATOM 874 C C . SER A 1 108 ? 32.187 27.168 11.325 1.00 85.62 108 SER A C 1
ATOM 876 O O . SER A 1 108 ? 33.029 27.200 10.424 1.00 85.62 108 SER A O 1
ATOM 878 N N . VAL A 1 109 ? 31.265 28.120 11.486 1.00 85.81 109 VAL A N 1
ATOM 879 C CA . VAL A 1 109 ? 31.226 29.409 10.771 1.00 85.81 109 VAL A CA 1
ATOM 880 C C . VAL A 1 109 ? 31.236 30.558 11.774 1.00 85.81 109 VAL A C 1
ATOM 882 O O . VAL A 1 109 ? 30.837 30.377 12.921 1.00 85.81 109 VAL A O 1
ATOM 885 N N . LYS A 1 110 ? 31.678 31.751 11.366 1.00 83.94 110 LYS A N 1
ATOM 886 C CA . LYS A 1 110 ? 31.651 32.936 12.238 1.00 83.94 110 LYS A CA 1
ATOM 887 C C . LYS A 1 110 ? 30.322 33.670 12.120 1.00 83.94 110 LYS A C 1
ATOM 889 O O . LYS A 1 110 ? 29.974 34.097 11.025 1.00 83.94 110 LYS A O 1
ATOM 894 N N . ASN A 1 111 ? 29.597 33.849 13.219 1.00 78.38 111 ASN A N 1
ATOM 895 C CA . ASN A 1 111 ? 28.398 34.687 13.219 1.00 78.38 111 ASN A CA 1
ATOM 896 C C . ASN A 1 111 ? 28.751 36.182 13.059 1.00 78.38 111 ASN A C 1
ATOM 898 O O . ASN A 1 111 ? 29.919 36.562 12.989 1.00 78.38 111 ASN A O 1
ATOM 902 N N . VAL A 1 112 ? 27.722 37.033 13.024 1.00 74.88 112 VAL A N 1
ATOM 903 C CA . VAL A 1 112 ? 27.850 38.501 12.915 1.00 74.88 112 VAL A CA 1
ATOM 904 C C . VAL A 1 112 ? 28.646 39.144 14.056 1.00 74.88 112 VAL A C 1
ATOM 906 O O . VAL A 1 112 ? 29.199 40.226 13.880 1.00 74.88 112 VAL A O 1
ATOM 909 N N . ASP A 1 113 ? 28.726 38.474 15.204 1.00 78.69 113 ASP A N 1
ATOM 910 C CA . ASP A 1 113 ? 29.484 38.909 16.379 1.00 78.69 113 ASP A CA 1
ATOM 911 C C . ASP A 1 113 ? 30.930 38.368 16.365 1.00 78.69 113 ASP A C 1
ATOM 913 O O . ASP A 1 113 ? 31.722 38.634 17.271 1.00 78.69 113 ASP A O 1
ATOM 917 N N . GLY A 1 114 ? 31.307 37.628 15.315 1.00 76.50 114 GLY A N 1
ATOM 918 C CA . GLY A 1 114 ? 32.620 37.009 15.144 1.00 76.50 114 GLY A CA 1
ATOM 919 C C . GLY A 1 114 ? 32.831 35.728 15.957 1.00 76.50 114 GLY A C 1
ATOM 920 O O . GLY A 1 114 ? 33.954 35.217 15.984 1.00 76.50 114 GLY A O 1
ATOM 921 N N . GLU A 1 115 ? 31.789 35.204 16.602 1.00 82.06 115 GLU A N 1
ATOM 922 C CA . GLU A 1 115 ? 31.822 33.963 17.378 1.00 82.06 115 GLU A CA 1
ATOM 923 C C . GLU A 1 115 ? 31.707 32.736 16.466 1.00 82.06 115 GLU A C 1
ATOM 925 O O . GLU A 1 115 ? 30.973 32.743 15.476 1.00 82.06 115 GLU A O 1
ATOM 930 N N . GLU A 1 116 ? 32.419 31.661 16.808 1.00 85.44 116 GLU A N 1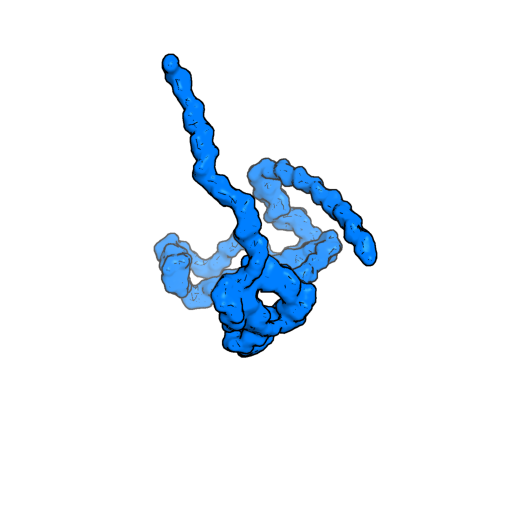
ATOM 931 C CA . GLU A 1 116 ? 32.338 30.398 16.073 1.00 85.44 116 GLU A CA 1
ATOM 932 C C . GLU A 1 116 ? 31.066 29.629 1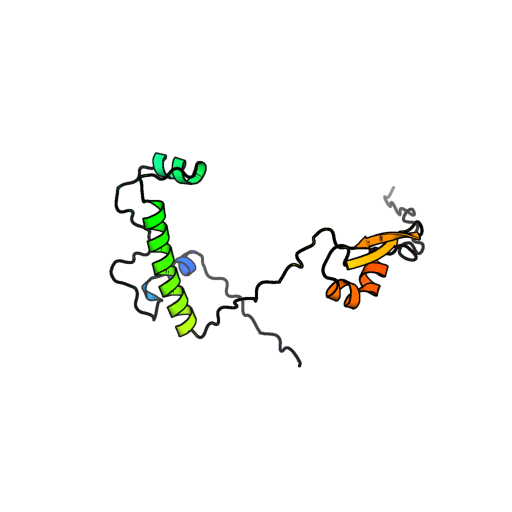6.446 1.00 85.44 116 GLU A C 1
ATOM 934 O O . GLU A 1 116 ? 30.874 29.228 17.593 1.00 85.44 116 GLU A O 1
ATOM 939 N N . VAL A 1 117 ? 30.212 29.394 15.453 1.00 82.69 117 VAL A N 1
ATOM 940 C CA . VAL A 1 117 ? 28.969 28.633 15.572 1.00 82.69 117 VAL A CA 1
ATOM 941 C C . VAL A 1 117 ? 29.146 27.284 14.872 1.00 82.69 117 VAL A C 1
ATOM 943 O O . VAL A 1 117 ? 29.532 27.266 13.698 1.00 82.69 117 VAL A O 1
ATOM 946 N N . PRO A 1 118 ? 28.888 26.152 15.554 1.00 84.56 118 PRO A N 1
ATOM 947 C CA . PRO A 1 118 ? 29.022 24.830 14.956 1.00 84.56 118 PRO A CA 1
ATOM 948 C C . PRO A 1 118 ? 27.975 24.604 13.860 1.00 84.56 118 PRO A C 1
ATOM 950 O O . PRO A 1 118 ? 26.811 24.985 13.998 1.00 84.56 118 PRO A O 1
ATOM 953 N N . VAL A 1 119 ? 28.389 23.941 12.782 1.00 77.81 119 VAL A N 1
ATOM 954 C CA . VAL A 1 119 ? 27.521 23.471 11.702 1.00 77.81 119 VAL A CA 1
ATOM 955 C C . VAL A 1 119 ? 27.458 21.954 11.778 1.00 77.81 119 VAL A C 1
ATOM 957 O O . VAL A 1 119 ? 28.468 21.274 11.627 1.00 77.81 119 VAL A O 1
ATOM 960 N N . TYR A 1 120 ? 26.263 21.430 12.033 1.00 80.38 120 TYR A N 1
ATOM 961 C CA . TYR A 1 120 ? 25.999 19.995 12.109 1.00 80.38 120 TYR A CA 1
ATOM 962 C C . TYR A 1 120 ? 25.614 19.458 10.730 1.00 80.38 120 TYR A C 1
ATOM 964 O O . TYR A 1 120 ? 24.856 20.102 9.999 1.00 80.38 120 TYR A O 1
ATOM 972 N N . GLY A 1 121 ? 26.127 18.285 10.363 1.00 72.19 121 GLY A N 1
ATOM 973 C CA . GLY A 1 121 ? 25.877 17.683 9.058 1.00 72.19 121 GLY A CA 1
ATOM 974 C C . GLY A 1 121 ? 27.012 16.767 8.624 1.00 72.19 121 GLY A C 1
ATOM 975 O O . GLY A 1 121 ? 27.768 16.277 9.447 1.00 72.19 121 GLY A O 1
ATOM 976 N N . ASN A 1 122 ? 27.122 16.536 7.320 1.00 77.56 122 ASN A N 1
ATOM 977 C CA . ASN A 1 122 ? 28.178 15.707 6.755 1.00 77.56 122 ASN A CA 1
ATOM 978 C C . ASN A 1 122 ? 29.463 16.533 6.532 1.00 77.56 122 ASN A C 1
ATOM 980 O O . ASN A 1 122 ? 29.438 17.517 5.786 1.00 77.56 122 ASN A O 1
ATOM 984 N N . ASP A 1 123 ? 30.581 16.107 7.124 1.00 77.31 123 ASP A N 1
ATOM 985 C CA . ASP A 1 123 ? 31.903 16.757 7.046 1.00 77.31 123 ASP A CA 1
ATOM 986 C C . ASP A 1 123 ? 32.390 16.970 5.612 1.00 77.31 123 ASP A C 1
ATOM 988 O O . ASP A 1 123 ? 33.007 17.990 5.294 1.00 77.31 123 ASP A O 1
ATOM 992 N N . HIS A 1 124 ? 32.099 16.023 4.719 1.00 77.25 124 HIS A N 1
ATOM 993 C CA . HIS A 1 124 ? 32.477 16.119 3.315 1.00 77.25 124 HIS A CA 1
ATOM 994 C C . HIS A 1 124 ? 31.689 17.229 2.613 1.00 77.25 124 HIS A C 1
ATOM 996 O O . HIS A 1 124 ? 32.284 18.069 1.941 1.00 77.25 124 HIS A O 1
ATOM 1002 N N . VAL A 1 125 ? 30.373 17.295 2.844 1.00 77.19 125 VAL A N 1
ATOM 1003 C CA . VAL A 1 125 ? 29.508 18.354 2.295 1.00 77.19 125 VAL A CA 1
ATOM 1004 C C . VAL A 1 125 ? 29.904 19.720 2.853 1.00 77.19 125 VAL A C 1
ATOM 1006 O O . VAL A 1 125 ? 29.990 20.692 2.101 1.00 77.19 125 VAL A O 1
ATOM 1009 N N . PHE A 1 126 ? 30.178 19.804 4.158 1.00 78.19 126 PHE A N 1
ATOM 1010 C CA . PHE A 1 126 ? 30.638 21.044 4.777 1.00 78.19 126 PHE A CA 1
ATOM 1011 C C . PHE A 1 126 ? 31.992 21.486 4.207 1.00 78.19 126 PHE A C 1
ATOM 1013 O O . PHE A 1 126 ? 32.160 22.657 3.878 1.00 78.19 126 PHE A O 1
ATOM 1020 N N . GLY A 1 127 ? 32.934 20.559 4.022 1.00 79.06 127 GLY A N 1
ATOM 1021 C CA . GLY A 1 127 ? 34.241 20.842 3.431 1.00 79.06 127 GLY A CA 1
ATOM 1022 C C . GLY A 1 127 ? 34.164 21.318 1.977 1.00 79.06 127 GLY A C 1
ATOM 1023 O O . GLY A 1 127 ? 34.830 22.288 1.620 1.00 79.06 127 GLY A O 1
ATOM 1024 N N . GLU A 1 128 ? 33.338 20.679 1.144 1.00 84.31 128 GLU A N 1
ATOM 1025 C CA . GLU A 1 128 ? 33.163 21.057 -0.267 1.00 84.31 128 GLU A CA 1
ATOM 1026 C C . GLU A 1 128 ? 32.434 22.395 -0.444 1.00 84.31 128 GLU A C 1
ATOM 1028 O O . GLU A 1 128 ? 32.729 23.144 -1.377 1.00 84.31 128 GLU A O 1
ATOM 1033 N N . HIS A 1 129 ? 31.502 22.715 0.457 1.00 80.56 129 HIS A N 1
ATOM 1034 C CA . HIS A 1 129 ? 30.648 23.900 0.361 1.00 80.56 129 HIS A CA 1
ATOM 1035 C C . HIS A 1 129 ? 30.919 24.944 1.443 1.00 80.56 129 HIS A C 1
ATOM 1037 O O . HIS A 1 129 ? 30.068 25.804 1.682 1.00 80.56 129 HIS A O 1
ATOM 1043 N N . LYS A 1 130 ? 32.096 24.913 2.074 1.00 79.25 130 LYS A N 1
ATOM 1044 C CA . LYS A 1 130 ? 32.447 25.792 3.196 1.00 79.25 130 LYS A CA 1
ATOM 1045 C C . LYS A 1 130 ? 32.173 27.266 2.896 1.00 79.25 130 LYS A C 1
ATOM 1047 O O . LYS A 1 130 ? 31.506 27.929 3.681 1.00 79.25 130 LYS A O 1
ATOM 1052 N N . ASP A 1 131 ? 32.575 27.739 1.719 1.00 79.19 131 ASP A N 1
ATOM 1053 C CA . ASP A 1 131 ? 32.342 29.121 1.282 1.00 79.19 131 ASP A CA 1
ATOM 1054 C C . ASP A 1 131 ? 30.844 29.457 1.200 1.00 79.19 131 ASP A C 1
ATOM 1056 O O . ASP A 1 131 ? 30.432 30.582 1.453 1.00 79.19 131 ASP A O 1
ATOM 1060 N N . THR A 1 132 ? 29.989 28.489 0.859 1.00 79.75 132 THR A N 1
ATOM 1061 C CA . THR A 1 132 ? 28.530 28.690 0.857 1.00 79.75 132 THR A CA 1
ATOM 1062 C C . THR A 1 132 ? 28.004 28.825 2.280 1.00 79.75 132 THR A C 1
ATOM 1064 O O . THR A 1 132 ? 27.207 29.721 2.543 1.00 79.75 132 THR A O 1
ATOM 1067 N N . PHE A 1 133 ? 28.475 27.993 3.212 1.00 76.69 133 PHE A N 1
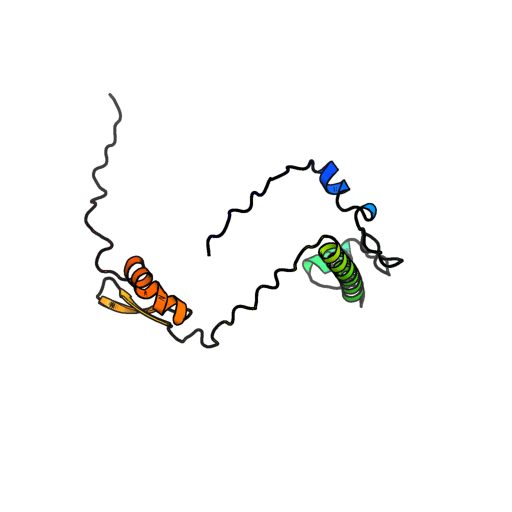ATOM 1068 C CA . PHE A 1 133 ? 28.106 28.117 4.622 1.00 76.69 133 PHE A CA 1
ATOM 1069 C C . PHE A 1 133 ? 28.602 29.440 5.221 1.00 76.69 133 PHE A C 1
ATOM 1071 O O . PHE A 1 133 ? 27.842 30.112 5.914 1.00 76.69 133 PHE A O 1
ATOM 1078 N N . GLU A 1 134 ? 29.821 29.869 4.892 1.00 76.00 134 GLU A N 1
ATOM 1079 C CA . GLU A 1 134 ? 30.355 31.173 5.296 1.00 76.00 134 GLU A CA 1
ATOM 1080 C C . GLU A 1 134 ? 29.611 32.345 4.638 1.00 76.00 134 GLU A C 1
ATOM 1082 O O . GLU A 1 134 ? 29.454 33.378 5.263 1.00 76.00 134 GLU A O 1
ATOM 1087 N N . ASN A 1 135 ? 29.078 32.209 3.424 1.00 75.38 135 ASN A N 1
ATOM 1088 C CA . ASN A 1 135 ? 28.311 33.291 2.792 1.00 75.38 135 ASN A CA 1
ATOM 1089 C C . ASN A 1 135 ? 26.847 33.363 3.258 1.00 75.38 135 ASN A C 1
ATOM 1091 O O . ASN A 1 135 ? 26.247 34.439 3.266 1.00 75.38 135 ASN A O 1
ATOM 1095 N N . VAL A 1 136 ? 26.236 32.221 3.588 1.00 72.88 136 VAL A N 1
ATOM 1096 C CA . VAL A 1 136 ? 24.822 32.138 3.993 1.00 72.88 136 VAL A CA 1
ATOM 1097 C C . VAL A 1 136 ? 24.664 32.365 5.493 1.00 72.88 136 VAL A C 1
ATOM 1099 O O . VAL A 1 136 ? 23.740 33.064 5.906 1.00 72.88 136 VAL A O 1
ATOM 1102 N N . PHE A 1 137 ? 25.564 31.791 6.292 1.00 70.88 137 PHE A N 1
ATOM 1103 C CA . PHE A 1 137 ? 25.510 31.802 7.754 1.00 70.88 137 PHE A CA 1
ATOM 1104 C C . PHE A 1 137 ? 26.691 32.544 8.390 1.00 70.88 137 PHE A C 1
ATOM 1106 O O . PHE A 1 137 ? 26.619 32.894 9.568 1.00 70.88 137 PHE A O 1
ATOM 1113 N N . GLY A 1 138 ? 27.768 32.787 7.634 1.00 63.03 138 GLY A N 1
ATOM 1114 C CA . GLY A 1 138 ? 28.903 33.576 8.089 1.00 63.03 138 GLY A CA 1
ATOM 1115 C C . GLY A 1 138 ? 28.624 35.072 7.941 1.00 63.03 138 GLY A C 1
ATOM 1116 O O . GLY A 1 138 ? 28.479 35.623 6.849 1.00 63.03 138 GLY A O 1
ATOM 1117 N N . GLY A 1 139 ? 28.496 35.749 9.070 1.00 62.75 139 GLY A N 1
ATOM 1118 C CA . GLY A 1 139 ? 28.192 37.169 9.100 1.00 62.75 139 GLY A CA 1
ATOM 1119 C C . GLY A 1 139 ? 29.461 37.988 8.938 1.00 62.75 139 GLY A C 1
ATOM 1120 O O . GLY A 1 139 ? 30.157 38.185 9.921 1.00 62.75 139 GLY A O 1
ATOM 1121 N N . ASN A 1 140 ? 29.743 38.489 7.734 1.00 55.69 140 ASN A N 1
ATOM 1122 C CA . ASN A 1 140 ? 30.576 39.691 7.589 1.00 55.69 140 ASN A CA 1
ATOM 1123 C C . ASN A 1 140 ? 30.245 40.593 6.386 1.00 55.69 140 ASN A C 1
ATOM 1125 O O . ASN A 1 140 ? 30.688 41.731 6.402 1.00 55.69 140 ASN A O 1
ATOM 1129 N N . ASP A 1 141 ? 29.418 40.173 5.415 1.00 53.44 141 ASP A N 1
ATOM 1130 C CA . ASP A 1 141 ? 29.058 41.029 4.261 1.00 53.44 141 ASP A CA 1
ATOM 1131 C C . ASP A 1 141 ? 27.584 40.919 3.788 1.00 53.44 141 ASP A C 1
ATOM 1133 O O . ASP A 1 141 ? 27.237 41.382 2.703 1.00 53.44 141 ASP A O 1
ATOM 1137 N N . GLN A 1 142 ? 26.661 40.358 4.585 1.00 50.97 142 GLN A N 1
ATOM 1138 C CA . GLN A 1 142 ? 25.244 40.240 4.172 1.00 50.97 142 GLN A CA 1
ATOM 1139 C C . GLN A 1 142 ? 24.418 41.540 4.272 1.00 50.97 142 GLN A C 1
ATOM 1141 O O . GLN A 1 142 ? 23.304 41.588 3.753 1.00 50.97 142 GLN A O 1
ATOM 1146 N N . PHE A 1 143 ? 24.948 42.610 4.874 1.00 44.72 143 PHE A N 1
ATOM 1147 C CA . PHE A 1 143 ? 24.260 43.906 4.982 1.00 44.72 143 PHE A CA 1
ATOM 1148 C C . PHE A 1 143 ? 25.077 45.049 4.369 1.00 44.72 143 PHE A C 1
ATOM 1150 O O . PHE A 1 143 ? 25.383 46.054 5.008 1.00 44.72 143 PHE A O 1
ATOM 1157 N N . GLY A 1 144 ? 25.407 44.917 3.084 1.00 39.91 144 GLY A N 1
ATOM 1158 C CA . GLY A 1 144 ? 25.751 46.063 2.248 1.00 39.91 144 GLY A CA 1
ATOM 1159 C C . GLY A 1 144 ? 24.511 46.923 1.982 1.00 39.91 144 GLY A C 1
ATOM 1160 O O . GLY A 1 144 ? 23.723 46.604 1.101 1.00 39.91 144 GLY A O 1
ATOM 1161 N N . ALA A 1 145 ? 24.343 47.982 2.778 1.00 46.47 145 ALA A N 1
ATOM 1162 C CA . ALA A 1 145 ? 23.551 49.196 2.540 1.00 46.47 145 ALA A CA 1
ATOM 1163 C C . ALA A 1 145 ? 22.397 49.111 1.512 1.00 46.47 145 ALA A C 1
ATOM 1165 O O . ALA A 1 145 ? 22.548 49.471 0.345 1.00 46.47 145 ALA A O 1
ATOM 1166 N N . ALA A 1 146 ? 21.202 48.777 1.987 1.00 37.91 146 ALA A N 1
ATOM 1167 C CA . ALA A 1 146 ? 19.969 49.260 1.381 1.00 37.91 146 ALA A CA 1
ATOM 1168 C C . ALA A 1 146 ? 19.039 49.690 2.515 1.00 37.91 146 ALA A C 1
ATOM 1170 O O . ALA A 1 146 ? 18.398 48.849 3.138 1.00 37.91 146 ALA A O 1
ATOM 1171 N N . ASP A 1 147 ? 19.009 50.992 2.810 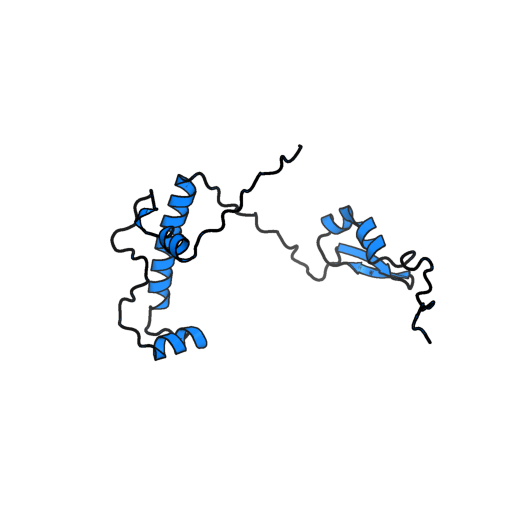1.00 38.66 147 ASP A N 1
ATOM 1172 C CA . ASP A 1 147 ? 17.963 51.600 3.631 1.00 38.66 147 ASP A CA 1
ATOM 1173 C C . ASP A 1 147 ? 16.594 51.264 3.004 1.00 38.66 147 ASP A C 1
ATOM 1175 O O . ASP A 1 147 ? 16.312 51.729 1.897 1.00 38.66 147 ASP A O 1
ATOM 1179 N N . PRO A 1 148 ? 15.709 50.491 3.660 1.00 42.56 148 PRO A N 1
ATOM 1180 C CA . PRO A 1 148 ? 14.410 50.146 3.090 1.00 42.56 148 PRO A CA 1
ATOM 1181 C C . PRO A 1 148 ? 13.316 51.180 3.416 1.00 42.56 148 PRO A C 1
ATOM 1183 O O . PRO A 1 148 ? 12.142 50.929 3.163 1.00 42.56 148 PRO A O 1
ATOM 1186 N N . PHE A 1 149 ? 13.669 52.358 3.948 1.00 39.38 149 PHE A N 1
ATOM 1187 C CA . PHE A 1 149 ? 12.718 53.429 4.270 1.00 39.38 149 PHE A CA 1
ATOM 1188 C C . PHE A 1 149 ? 12.910 54.668 3.385 1.00 39.38 149 PHE A C 1
ATOM 1190 O O . PHE A 1 149 ? 13.244 55.755 3.846 1.00 39.38 149 PHE A O 1
ATOM 1197 N N . SER A 1 150 ? 12.614 54.521 2.096 1.00 36.28 150 SER A N 1
ATOM 1198 C CA . SER A 1 150 ? 12.036 55.618 1.315 1.00 36.28 150 SER A CA 1
ATOM 1199 C C . SER A 1 150 ? 10.766 55.085 0.663 1.00 36.28 150 SER A C 1
ATOM 1201 O O . SER A 1 150 ? 10.770 54.573 -0.454 1.00 36.28 150 SER A O 1
ATOM 1203 N N . GLY A 1 151 ? 9.687 55.101 1.448 1.00 34.44 151 GLY A N 1
ATOM 1204 C CA . GLY A 1 151 ? 8.345 54.789 0.983 1.00 34.44 151 GLY A CA 1
ATOM 1205 C C . GLY A 1 151 ? 7.892 55.852 -0.009 1.00 34.44 151 GLY A C 1
ATOM 1206 O O . GLY A 1 151 ? 7.752 57.022 0.340 1.00 34.44 151 GLY A O 1
ATOM 1207 N N . ASN A 1 152 ? 7.685 55.426 -1.248 1.00 39.16 152 ASN A N 1
ATOM 1208 C CA . ASN A 1 152 ? 6.922 56.156 -2.243 1.00 39.16 152 ASN A CA 1
ATOM 1209 C C . ASN A 1 152 ? 5.459 55.711 -2.114 1.00 39.16 152 ASN A C 1
ATOM 1211 O O . ASN A 1 152 ? 5.039 54.786 -2.806 1.00 39.16 152 ASN A O 1
ATOM 1215 N N . ASP A 1 153 ? 4.710 56.340 -1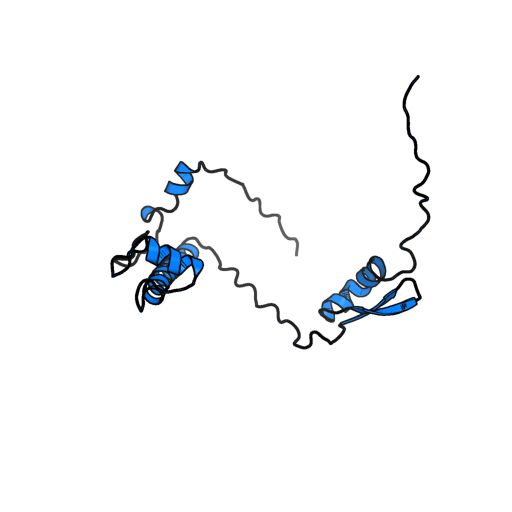.209 1.00 37.28 153 ASP A N 1
ATOM 1216 C CA . ASP A 1 153 ? 3.248 56.260 -1.201 1.00 37.28 153 ASP A CA 1
ATOM 1217 C C . ASP A 1 153 ? 2.716 57.366 -2.117 1.00 37.28 153 ASP A C 1
ATOM 1219 O O . ASP A 1 153 ? 2.780 58.551 -1.794 1.00 37.28 153 ASP A O 1
ATOM 1223 N N . GLY A 1 154 ? 2.224 56.981 -3.293 1.00 39.09 154 GLY A N 1
ATOM 1224 C CA . GLY A 1 154 ? 1.430 57.864 -4.140 1.00 39.09 154 GLY A CA 1
ATOM 1225 C C . GLY A 1 154 ? -0.055 57.669 -3.862 1.00 39.09 154 GLY A C 1
ATOM 1226 O O . GLY A 1 154 ? -0.497 56.526 -3.889 1.00 39.09 154 GLY A O 1
ATOM 1227 N N . VAL A 1 155 ? -0.810 58.758 -3.668 1.00 36.81 155 VAL A N 1
ATOM 1228 C CA . VAL A 1 155 ? -2.244 58.878 -4.001 1.00 36.81 155 VAL A CA 1
ATOM 1229 C C . VAL A 1 155 ? -2.563 60.357 -4.286 1.00 36.81 155 VAL A C 1
ATOM 1231 O O . VAL A 1 155 ? -2.144 61.235 -3.536 1.00 36.81 155 VAL A O 1
ATOM 1234 N N . ASP A 1 156 ? -3.281 60.586 -5.387 1.00 38.41 156 ASP A N 1
ATOM 1235 C CA . ASP A 1 156 ? -3.881 61.845 -5.847 1.00 38.41 156 ASP A CA 1
ATOM 1236 C C . ASP A 1 156 ? -4.845 62.500 -4.831 1.00 38.41 156 ASP A C 1
ATOM 1238 O O . ASP A 1 156 ? -5.690 61.810 -4.256 1.00 38.41 156 ASP A O 1
ATOM 1242 N N . ASP A 1 157 ? -4.762 63.832 -4.697 1.00 38.31 157 ASP A N 1
ATOM 1243 C CA . ASP A 1 157 ? -5.878 64.798 -4.848 1.00 38.31 157 ASP A CA 1
ATOM 1244 C C . ASP A 1 157 ? -5.317 66.221 -5.093 1.00 38.31 157 ASP A C 1
ATOM 1246 O O . ASP A 1 157 ? -4.365 66.621 -4.377 1.00 38.31 157 ASP A O 1
#

pLDDT: mean 74.02, std 18.12, range [34.44, 96.44]

Foldseek 3Di:
DDDDDDDDDDDDDDPVRVVVCPDPVNQPDDQDPPLDPDQDFPDDADPVQVVCCVPVVRHSDPCRVVSVVVSVVSVVVSVVVRCVVVVHDPPPPDPDDDDPDQPDFLAWAQAQVRDTDGHGDDVVVCVVCVVVCCVPGNPDPPDDDDDPPPDPDDDDD

Organism: NCBI:txid2020965

Secondary structure (DSSP, 8-state):
---PPP--------HHHHTTSSSGGG--SPPPTT--SS---SS---HHHHHHHHHH---SSTTHHHHHHHHHHHHHHHHHHHHHHTT-----PPP----S-TTSEEEEEE-TTS-EEEEES-HHHHHHTHHHHHHHT-TTSTT--------------